Protein AF-F2T0M7-F1 (afdb_monomer_lite)

InterPro domains:
  IPR041640 Tyrosinase, C-terminal [PF18132] (1-89)

Secondary structure (DSSP, 8-state):
--PPPSSGGGGGG-TT----------SS--SSPPP-------HHHHHHHHHTTSSS-SSHHHHHHHHHHH----EE-TT-PEEPHHHHHHHHHHTS--B-EEE--EEPPPTT-TTSPPEE-PPEEEHHHHTTSTTB-

pLDDT: mean 90.26, std 7.41, range [58.97, 96.56]

Organism: Trichophyton rubrum (strain ATCC MYA-4607 / CBS 118892) (NCBI:txid559305)

Sequence (137 aa):
MGNPPKDSNTWRYAPNLIGSYGTFVHGMGMPNPSMVGGEVPLSPALAALLSTSTILGLDDTVVVPVLSKFLTWKIQDQDGKVIPTEDVAKSNGGKGLEIRIAKRDVQPLTKGDLDNFPQFGEWEMYDSITKGKVGGY

Radius of gyration: 17.48 Å; chains: 1; bounding box: 43×34×46 Å

Foldseek 3Di:
DADADPQLVCRVVTPPDQDDDDDDDDPPDDPDDDDDDDDRDNVVVVVVCCVVVVFVDPDCVTVLVCLLPHPDDWDDDPVSHTDPLQVQCPPPVRNRAEDWDKDWDWADDDPPRPVDDIDIGDIDTDLNSQPPPRRYD

Structure (mmCIF, N/CA/C/O backbone):
data_AF-F2T0M7-F1
#
_entry.id   AF-F2T0M7-F1
#
loop_
_atom_site.group_PDB
_atom_site.id
_atom_site.type_symbol
_atom_site.label_atom_id
_atom_site.label_alt_id
_atom_site.label_comp_id
_atom_site.label_asym_id
_atom_site.label_entity_id
_atom_site.label_seq_id
_atom_site.pdbx_PDB_ins_code
_atom_site.Cartn_x
_atom_site.Cartn_y
_atom_site.Cartn_z
_atom_site.occupancy
_atom_site.B_iso_or_equiv
_atom_site.auth_seq_id
_atom_site.auth_comp_id
_atom_site.auth_asym_id
_atom_site.auth_atom_id
_atom_site.pdbx_PDB_model_num
ATOM 1 N N . MET A 1 1 ? 1.678 -6.786 1.159 1.00 84.12 1 MET A N 1
ATOM 2 C CA . MET A 1 1 ? 2.767 -6.750 2.153 1.00 84.12 1 MET A CA 1
ATOM 3 C C . MET A 1 1 ? 3.719 -7.909 1.918 1.00 84.12 1 MET A C 1
ATOM 5 O O . MET A 1 1 ? 3.305 -9.061 1.918 1.00 84.12 1 MET A O 1
ATOM 9 N N . GLY A 1 2 ? 4.988 -7.610 1.672 1.00 87.44 2 GLY A N 1
ATOM 10 C CA . GLY A 1 2 ? 5.994 -8.581 1.250 1.00 87.44 2 GLY A CA 1
ATOM 11 C C . GLY A 1 2 ? 6.119 -8.672 -0.270 1.00 87.44 2 GLY A C 1
ATOM 12 O O . GLY A 1 2 ? 5.657 -7.796 -1.001 1.00 87.44 2 GLY A O 1
ATOM 13 N N . ASN A 1 3 ? 6.775 -9.727 -0.747 1.00 90.19 3 ASN A N 1
ATOM 14 C CA . ASN A 1 3 ? 6.989 -9.922 -2.178 1.00 90.19 3 ASN A CA 1
ATOM 15 C C . ASN A 1 3 ? 5.721 -10.477 -2.842 1.00 90.19 3 ASN A C 1
ATOM 17 O O . ASN A 1 3 ? 5.114 -11.402 -2.296 1.00 90.19 3 ASN A O 1
ATOM 21 N N . PRO A 1 4 ? 5.308 -9.944 -4.001 1.00 91.94 4 PRO A N 1
ATOM 22 C CA . PRO A 1 4 ? 4.221 -10.538 -4.764 1.00 91.94 4 PRO A CA 1
ATOM 23 C C . PRO A 1 4 ? 4.658 -11.890 -5.370 1.00 91.94 4 PRO A C 1
ATOM 25 O O . PRO A 1 4 ? 5.862 -12.166 -5.454 1.00 91.94 4 PRO A O 1
ATOM 28 N N . PRO A 1 5 ? 3.708 -12.740 -5.805 1.00 93.56 5 PRO A N 1
ATOM 29 C CA . PRO A 1 5 ? 4.003 -13.958 -6.562 1.00 93.56 5 PRO A CA 1
ATOM 30 C C . PRO A 1 5 ? 4.910 -13.696 -7.775 1.00 93.56 5 PRO A C 1
ATOM 32 O O . PRO A 1 5 ? 4.936 -12.593 -8.313 1.00 93.56 5 PRO A O 1
ATOM 35 N N . LYS A 1 6 ? 5.646 -14.712 -8.243 1.00 93.00 6 LYS A N 1
ATOM 36 C CA . LYS A 1 6 ? 6.534 -14.552 -9.413 1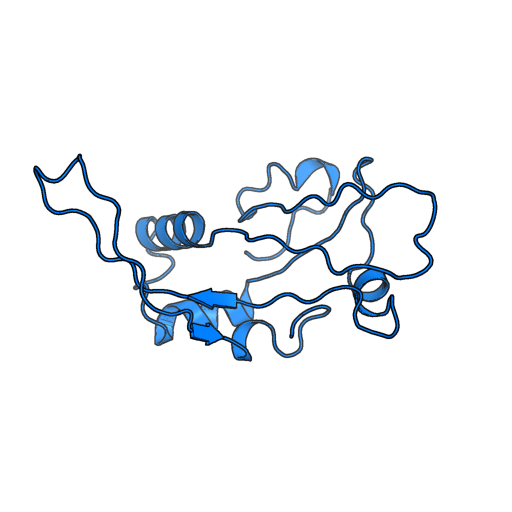.00 93.00 6 LYS A CA 1
ATOM 37 C C . LYS A 1 6 ? 5.767 -14.264 -10.706 1.00 93.00 6 LYS A C 1
ATOM 39 O O . LYS A 1 6 ? 6.252 -13.500 -11.530 1.00 93.00 6 LYS A O 1
ATOM 44 N N . ASP A 1 7 ? 4.603 -14.886 -10.873 1.00 93.75 7 ASP A N 1
ATOM 45 C CA . ASP A 1 7 ? 3.738 -14.682 -12.033 1.00 93.75 7 ASP A CA 1
ATOM 46 C C . ASP A 1 7 ? 2.851 -13.449 -11.822 1.00 93.75 7 ASP A C 1
ATOM 48 O O . ASP A 1 7 ? 1.982 -13.449 -10.942 1.00 93.75 7 ASP A O 1
ATOM 52 N N . SER A 1 8 ? 3.066 -12.407 -12.626 1.00 94.44 8 SER A N 1
ATOM 53 C CA . SER A 1 8 ? 2.335 -11.138 -12.538 1.00 94.44 8 SER A CA 1
ATOM 54 C C . SER A 1 8 ? 0.839 -11.278 -12.793 1.00 94.44 8 SER A C 1
ATOM 56 O O . SER A 1 8 ? 0.039 -10.609 -12.139 1.00 94.44 8 SER A O 1
ATOM 58 N N . ASN A 1 9 ? 0.424 -12.243 -13.614 1.00 92.62 9 ASN A N 1
ATOM 59 C CA . ASN A 1 9 ? -0.994 -12.487 -13.895 1.00 92.62 9 ASN A CA 1
ATOM 60 C C . ASN A 1 9 ? -1.785 -12.919 -12.650 1.00 92.62 9 ASN A C 1
ATOM 62 O O . ASN A 1 9 ? -3.007 -12.770 -12.586 1.00 92.62 9 ASN A O 1
ATOM 66 N N . THR A 1 10 ? -1.089 -13.427 -11.629 1.00 93.81 10 THR A N 1
ATOM 67 C CA . THR A 1 10 ? -1.691 -13.884 -10.369 1.00 93.81 10 THR A CA 1
ATOM 68 C C . THR A 1 10 ? -1.722 -12.812 -9.284 1.00 93.81 10 THR A C 1
ATOM 70 O O . THR A 1 10 ? -2.355 -13.020 -8.249 1.00 93.81 10 THR A O 1
ATOM 73 N N . TRP A 1 11 ? -1.098 -11.646 -9.495 1.00 94.00 11 TRP A N 1
ATOM 74 C CA . TRP A 1 11 ? -0.980 -10.610 -8.461 1.00 94.00 11 TRP A CA 1
ATOM 75 C C . TRP A 1 11 ? -2.329 -10.131 -7.934 1.00 94.00 11 TRP A C 1
ATOM 77 O O . TRP A 1 11 ? -2.457 -9.911 -6.732 1.00 94.00 11 TRP A O 1
ATOM 87 N N . ARG A 1 12 ? -3.353 -10.055 -8.795 1.00 90.50 12 ARG A N 1
ATOM 88 C CA . ARG A 1 12 ? -4.716 -9.651 -8.403 1.00 90.50 12 ARG A CA 1
ATOM 89 C C . ARG A 1 12 ? -5.377 -10.582 -7.379 1.00 90.50 12 ARG A C 1
ATOM 91 O O . ARG A 1 12 ? -6.357 -10.203 -6.752 1.00 90.50 12 ARG A O 1
ATOM 98 N N . TYR A 1 13 ? -4.851 -11.795 -7.240 1.00 92.44 13 TYR A N 1
ATOM 99 C CA . TYR A 1 13 ? -5.325 -12.824 -6.318 1.00 92.44 13 TYR A CA 1
ATOM 100 C C . TYR A 1 13 ? -4.330 -13.113 -5.198 1.00 92.44 13 TYR A C 1
ATOM 102 O O . TYR A 1 13 ? -4.543 -14.032 -4.407 1.00 92.44 13 TYR A O 1
ATOM 110 N N . ALA A 1 14 ? -3.218 -12.379 -5.144 1.00 93.75 14 ALA A N 1
ATOM 111 C CA . ALA A 1 14 ? -2.192 -12.642 -4.161 1.00 93.75 14 ALA A CA 1
ATOM 112 C C . ALA A 1 14 ? -2.756 -12.396 -2.750 1.00 93.75 14 ALA A C 1
ATOM 114 O O . ALA A 1 14 ? -3.310 -11.326 -2.495 1.00 93.75 14 ALA A O 1
ATOM 115 N N . PRO A 1 15 ? -2.582 -13.333 -1.801 1.00 90.81 15 PRO A N 1
ATOM 116 C CA . PRO A 1 15 ? -3.128 -13.196 -0.447 1.00 90.81 15 PRO A CA 1
ATOM 117 C C . PRO A 1 15 ? -2.500 -12.031 0.326 1.00 90.81 15 PRO A C 1
ATOM 119 O O . PRO A 1 15 ? -3.025 -11.586 1.338 1.00 90.81 15 PRO A O 1
ATOM 122 N N . ASN A 1 16 ? -1.357 -11.536 -0.148 1.00 91.38 16 ASN A N 1
ATOM 123 C CA . ASN A 1 16 ? -0.671 -10.386 0.404 1.00 91.38 16 ASN A CA 1
ATOM 124 C C . ASN A 1 16 ? -0.907 -9.090 -0.390 1.00 91.38 16 ASN A C 1
ATOM 126 O O . ASN A 1 16 ? -0.227 -8.095 -0.116 1.00 91.38 16 ASN A O 1
ATOM 130 N N . LEU A 1 17 ? -1.833 -9.071 -1.352 1.00 94.81 17 LEU A N 1
ATOM 131 C CA . LEU A 1 17 ? -2.287 -7.845 -2.002 1.00 94.81 17 LEU A CA 1
ATOM 132 C C . LEU A 1 17 ? -3.126 -7.027 -1.013 1.00 94.81 17 LEU A C 1
ATOM 134 O O . LEU A 1 17 ? -4.082 -7.533 -0.439 1.00 94.81 17 LEU A O 1
ATOM 138 N N . ILE A 1 18 ? -2.765 -5.756 -0.822 1.00 95.62 18 ILE A N 1
ATOM 139 C CA . ILE A 1 18 ? -3.557 -4.834 0.010 1.00 95.62 18 ILE A CA 1
ATOM 140 C C . ILE A 1 18 ? -4.695 -4.222 -0.810 1.00 95.62 18 ILE A C 1
ATOM 142 O O . ILE A 1 18 ? -5.825 -4.125 -0.348 1.00 95.62 18 ILE A O 1
ATOM 146 N N . GLY A 1 19 ? -4.390 -3.826 -2.043 1.00 94.44 19 GLY A N 1
ATOM 147 C CA . GLY A 1 19 ? -5.341 -3.279 -2.994 1.00 94.44 19 GLY A CA 1
ATOM 148 C C . GLY A 1 19 ? -4.634 -2.857 -4.273 1.00 94.44 19 GLY A C 1
ATOM 149 O O . GLY A 1 19 ? -3.414 -2.988 -4.398 1.00 94.44 19 GLY A O 1
ATOM 150 N N . SER A 1 20 ? -5.411 -2.361 -5.225 1.00 94.00 20 SER A N 1
ATOM 151 C CA . SER A 1 20 ? -4.927 -1.937 -6.535 1.00 94.00 20 SER A CA 1
ATOM 152 C C . SER A 1 20 ? -5.532 -0.597 -6.914 1.00 94.00 20 SER A C 1
ATOM 154 O O . SER A 1 20 ? -6.713 -0.363 -6.670 1.00 94.00 20 SER A O 1
ATOM 156 N N . TYR A 1 21 ? -4.737 0.232 -7.579 1.00 93.69 21 TYR A N 1
ATOM 157 C CA . TYR A 1 21 ? -5.190 1.467 -8.197 1.00 93.69 21 TYR A CA 1
ATOM 158 C C . TYR A 1 21 ? -4.938 1.382 -9.701 1.00 93.69 21 TYR A C 1
ATOM 160 O O . TYR A 1 21 ? -3.824 1.080 -10.127 1.00 93.69 21 TYR A O 1
ATOM 168 N N . GLY A 1 22 ? -5.989 1.590 -10.492 1.00 90.88 22 GLY A N 1
ATOM 169 C CA . GLY A 1 22 ? -5.929 1.558 -11.948 1.00 90.88 22 GLY A CA 1
ATOM 170 C C . GLY A 1 22 ? -6.077 2.959 -12.520 1.00 90.88 22 GLY A C 1
ATOM 171 O O . GLY A 1 22 ? -6.998 3.683 -12.147 1.00 90.88 22 GLY A O 1
ATOM 172 N N . THR A 1 23 ? -5.197 3.329 -13.444 1.00 86.12 23 THR A N 1
ATOM 173 C CA . THR A 1 23 ? -5.306 4.570 -14.209 1.00 86.12 23 THR A CA 1
ATOM 174 C C . THR A 1 23 ? -5.722 4.252 -15.639 1.00 86.12 23 THR A C 1
ATOM 176 O O . THR A 1 23 ? -5.078 3.474 -16.337 1.00 86.12 23 THR A O 1
ATOM 179 N N . PHE A 1 24 ? -6.810 4.871 -16.090 1.00 81.94 24 PHE A N 1
ATOM 180 C CA . PHE A 1 24 ? -7.227 4.816 -17.486 1.00 81.94 24 PHE A CA 1
ATOM 181 C C . PHE A 1 24 ? -6.733 6.082 -18.171 1.00 81.94 24 PHE A C 1
ATOM 183 O O . PHE A 1 24 ? -7.247 7.173 -17.927 1.00 81.94 24 PHE A O 1
ATOM 190 N N . VAL A 1 25 ? -5.698 5.939 -18.994 1.00 73.75 25 VAL A N 1
ATOM 191 C CA . VAL A 1 25 ? -5.096 7.050 -19.733 1.00 73.75 25 VAL A CA 1
ATOM 192 C C . VAL A 1 25 ? -5.313 6.849 -21.226 1.00 73.75 25 VAL A C 1
ATOM 194 O O . VAL A 1 25 ? -5.156 5.749 -21.752 1.00 73.75 25 VAL A O 1
ATOM 197 N N . HIS A 1 26 ? -5.703 7.914 -21.921 1.00 66.38 26 HIS A N 1
ATOM 198 C CA . HIS A 1 26 ? -5.856 7.884 -23.371 1.00 66.38 26 HIS A CA 1
ATOM 199 C C . HIS A 1 26 ? -4.469 7.984 -24.029 1.00 66.38 26 HIS A C 1
ATOM 201 O O . HIS A 1 26 ? -3.659 8.818 -23.631 1.00 66.38 26 HIS A O 1
ATOM 207 N N . GLY A 1 27 ? -4.189 7.159 -25.045 1.00 59.19 27 GLY A N 1
ATOM 208 C CA . GLY A 1 27 ? -2.864 7.069 -25.689 1.00 59.19 27 GLY A CA 1
ATOM 209 C C . GLY A 1 27 ? -2.430 8.303 -26.495 1.00 59.19 27 GLY A C 1
ATOM 210 O O . GLY A 1 27 ? -1.301 8.366 -26.975 1.00 59.19 27 GLY A O 1
ATOM 211 N N . MET A 1 28 ? -3.310 9.296 -26.638 1.00 61.91 28 MET A N 1
ATOM 212 C CA . MET A 1 28 ? -2.967 10.598 -27.204 1.00 61.91 28 MET A CA 1
ATOM 213 C C . MET A 1 28 ? -2.328 11.420 -26.085 1.00 61.91 28 MET A C 1
ATOM 215 O O . MET A 1 28 ? -3.038 11.967 -25.243 1.00 61.91 28 MET A O 1
ATOM 219 N N . GLY A 1 29 ? -0.994 11.439 -26.039 1.00 58.97 29 GLY A N 1
ATOM 220 C CA . GLY A 1 29 ? -0.233 12.170 -25.026 1.00 58.97 29 GLY A CA 1
ATOM 221 C C . GLY A 1 29 ? -0.778 13.586 -24.825 1.00 58.97 29 GLY A C 1
ATOM 222 O O . GLY A 1 29 ? -0.940 14.346 -25.779 1.00 58.97 29 GLY A O 1
ATOM 223 N N . MET A 1 30 ? -1.095 13.927 -23.578 1.00 64.81 30 MET A N 1
ATOM 224 C CA . MET A 1 30 ? -1.543 15.270 -23.224 1.00 64.81 30 MET A CA 1
ATOM 225 C C . MET A 1 30 ? -0.340 16.227 -23.275 1.00 64.81 30 MET A C 1
ATOM 227 O O . MET A 1 30 ? 0.701 15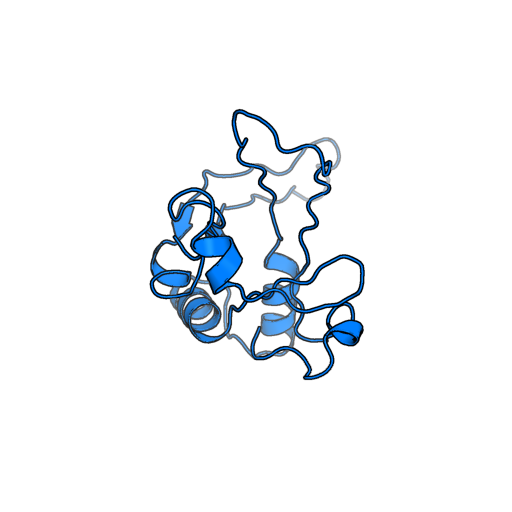.889 -22.709 1.00 64.81 30 MET A O 1
ATOM 231 N N . PRO A 1 31 ? -0.463 17.430 -23.874 1.00 67.06 31 PRO A N 1
ATOM 232 C CA . PRO A 1 31 ? 0.615 18.425 -23.887 1.00 67.06 31 PRO A CA 1
ATOM 233 C C . PRO A 1 31 ? 1.067 18.821 -22.476 1.00 67.06 31 PRO A C 1
ATOM 235 O O . PRO A 1 31 ? 2.233 19.133 -22.262 1.00 67.06 31 PRO A O 1
ATOM 238 N N . ASN A 1 32 ? 0.133 18.772 -21.520 1.00 72.31 32 ASN A N 1
ATOM 239 C CA . ASN A 1 32 ? 0.355 19.046 -20.108 1.00 72.31 32 ASN A CA 1
ATOM 240 C C . ASN A 1 32 ? -0.074 17.817 -19.289 1.00 72.31 32 ASN A C 1
ATOM 242 O O . ASN A 1 32 ? -1.280 17.575 -19.155 1.00 72.31 32 ASN A O 1
ATOM 246 N N . PRO A 1 33 ? 0.866 17.019 -18.757 1.00 70.62 33 PRO A N 1
ATOM 247 C CA . PRO A 1 33 ? 0.520 15.872 -17.931 1.00 70.62 33 PRO A CA 1
ATOM 248 C C . PRO A 1 33 ? -0.180 16.347 -16.654 1.00 70.62 33 PRO A C 1
ATOM 250 O O . PRO A 1 33 ? 0.339 17.182 -15.916 1.00 70.62 33 PRO A O 1
ATOM 253 N N . SER A 1 34 ? -1.376 15.817 -16.400 1.00 76.12 34 SER A N 1
ATOM 254 C CA . SER A 1 34 ? -2.087 16.023 -15.137 1.00 76.12 34 SER A CA 1
ATOM 255 C C . SER A 1 34 ? -1.717 14.922 -14.152 1.00 76.12 34 SER A C 1
ATOM 257 O O . SER A 1 34 ? -1.586 13.760 -14.536 1.00 76.12 34 SER A O 1
ATOM 259 N N . MET A 1 35 ? -1.570 15.279 -12.877 1.00 79.62 35 MET A N 1
ATOM 260 C CA . MET A 1 35 ? -1.465 14.285 -11.816 1.00 79.62 35 MET A CA 1
ATOM 261 C C . MET A 1 35 ? -2.825 13.624 -11.615 1.00 79.62 35 MET A C 1
ATOM 263 O O . MET A 1 35 ? -3.837 14.305 -11.461 1.00 79.62 35 MET A O 1
ATOM 267 N N . VAL A 1 36 ? -2.835 12.296 -11.612 1.00 87.19 36 VAL A N 1
ATOM 268 C CA . VAL A 1 36 ? -4.028 11.492 -11.351 1.00 87.19 36 VAL A CA 1
ATOM 269 C C . VAL A 1 36 ? -3.730 10.655 -10.117 1.00 87.19 36 VAL A C 1
ATOM 271 O O . VAL A 1 36 ? -2.734 9.935 -10.086 1.00 87.19 36 VAL A O 1
ATOM 274 N N . GLY A 1 37 ? -4.560 10.787 -9.088 1.00 88.94 37 GLY A N 1
ATOM 275 C CA . GLY A 1 37 ? -4.337 10.172 -7.784 1.00 88.94 37 GLY A CA 1
ATOM 276 C C . GLY A 1 37 ? -5.547 9.380 -7.313 1.00 88.94 37 GLY A C 1
ATOM 277 O O . GLY A 1 37 ? -6.672 9.618 -7.749 1.00 88.94 37 GLY A O 1
ATOM 278 N N . GLY A 1 38 ? -5.295 8.447 -6.406 1.00 91.56 38 GLY A N 1
ATOM 279 C CA . GLY A 1 38 ? -6.320 7.671 -5.731 1.00 91.56 38 GLY A CA 1
ATOM 280 C C . GLY A 1 38 ? -5.788 7.094 -4.431 1.00 91.56 38 GLY A C 1
ATOM 281 O O . GLY A 1 38 ? -4.598 7.190 -4.129 1.00 91.56 38 GLY A O 1
ATOM 282 N N . GLU A 1 39 ? -6.687 6.491 -3.666 1.00 93.81 39 GLU A N 1
ATOM 283 C CA . GLU A 1 39 ? -6.401 5.981 -2.331 1.00 93.81 39 GLU A CA 1
ATOM 284 C C . GLU A 1 39 ? -6.594 4.465 -2.291 1.00 93.81 39 GLU A C 1
ATOM 286 O O . GLU A 1 39 ? -7.539 3.923 -2.868 1.00 93.81 39 GLU A O 1
ATOM 291 N N . VAL A 1 40 ? -5.703 3.775 -1.579 1.00 96.00 40 VAL A N 1
ATOM 292 C CA . VAL A 1 40 ? -5.844 2.349 -1.273 1.00 96.00 40 VAL A CA 1
ATOM 293 C C . VAL A 1 40 ? -5.967 2.209 0.245 1.00 96.00 40 VAL A C 1
ATOM 295 O O . VAL A 1 40 ? -4.992 2.473 0.952 1.00 96.00 40 VAL A O 1
ATOM 298 N N . PRO A 1 41 ? -7.136 1.806 0.777 1.00 94.88 41 PRO A N 1
ATOM 299 C CA . PRO A 1 41 ? -7.331 1.716 2.217 1.00 94.88 41 PRO A CA 1
ATOM 300 C C . PRO A 1 41 ? -6.491 0.580 2.811 1.00 94.88 41 PRO A C 1
ATOM 302 O O . PRO A 1 41 ? -6.644 -0.585 2.446 1.00 94.88 41 PRO A O 1
ATOM 305 N N . LEU A 1 42 ? -5.629 0.909 3.776 1.00 95.50 42 LEU A N 1
ATOM 306 C CA . LEU A 1 42 ? -4.815 -0.081 4.494 1.00 95.50 42 LEU A CA 1
ATOM 307 C C . LEU A 1 42 ? -5.589 -0.784 5.622 1.00 95.50 42 LEU A C 1
ATOM 309 O O . LEU A 1 42 ? -5.176 -1.855 6.068 1.00 95.50 42 LEU A O 1
ATOM 313 N N . SER A 1 43 ? -6.709 -0.209 6.077 1.00 93.25 43 SER A N 1
ATOM 314 C CA . SER A 1 43 ? -7.446 -0.664 7.263 1.00 93.25 43 SER A CA 1
ATOM 315 C C . SER A 1 43 ? -7.847 -2.144 7.222 1.00 93.25 43 SER A C 1
ATOM 317 O O . SER A 1 43 ? -7.602 -2.826 8.216 1.00 93.25 43 SER A O 1
ATOM 319 N N . PRO A 1 44 ? -8.386 -2.698 6.113 1.00 92.81 44 PRO A N 1
ATOM 320 C CA . PRO A 1 44 ? -8.723 -4.123 6.057 1.00 92.81 44 PRO A CA 1
ATOM 321 C C . PRO A 1 44 ? -7.496 -5.030 6.212 1.00 92.81 44 PRO A C 1
ATOM 323 O O . PRO A 1 44 ? -7.554 -6.041 6.909 1.00 92.81 44 PRO A O 1
ATOM 326 N N . ALA A 1 45 ? -6.365 -4.652 5.608 1.00 93.75 45 ALA A N 1
ATOM 327 C CA . ALA A 1 45 ? -5.134 -5.429 5.694 1.00 93.75 45 ALA A CA 1
ATOM 328 C C . ALA A 1 45 ? -4.515 -5.367 7.098 1.00 93.75 45 ALA A C 1
ATOM 330 O O . ALA A 1 45 ? -4.071 -6.389 7.615 1.00 93.75 45 ALA A O 1
ATOM 331 N N . LEU A 1 46 ? -4.524 -4.196 7.743 1.00 94.75 46 LEU A N 1
ATOM 332 C CA . LEU A 1 46 ? -4.066 -4.049 9.129 1.00 94.75 46 LEU A CA 1
ATOM 333 C C . LEU A 1 46 ? -4.976 -4.801 10.111 1.00 94.75 46 LEU A C 1
ATOM 335 O O . LEU A 1 46 ? -4.474 -5.472 11.010 1.00 94.75 46 LEU A O 1
ATOM 339 N N . ALA A 1 47 ? -6.296 -4.765 9.907 1.00 93.56 47 ALA A N 1
ATOM 340 C CA . ALA A 1 47 ? -7.248 -5.535 10.706 1.00 93.56 47 ALA A CA 1
ATOM 341 C C . ALA A 1 47 ? -7.020 -7.049 10.574 1.00 93.56 47 ALA A C 1
ATOM 343 O O . ALA A 1 47 ? -7.082 -7.764 11.572 1.00 93.56 47 ALA A O 1
ATOM 344 N N . ALA A 1 48 ? -6.703 -7.534 9.369 1.00 92.19 48 ALA A N 1
ATOM 345 C CA . ALA A 1 48 ? -6.345 -8.933 9.150 1.00 92.19 48 ALA A CA 1
ATOM 346 C C . ALA A 1 48 ? -5.041 -9.320 9.869 1.00 92.19 48 ALA A C 1
ATOM 348 O O . ALA A 1 48 ? -4.988 -10.365 10.505 1.00 92.19 48 ALA A O 1
ATOM 349 N N . LEU A 1 49 ? -4.006 -8.471 9.832 1.00 92.25 49 LEU A N 1
ATOM 350 C CA . LEU A 1 49 ? -2.766 -8.731 10.576 1.00 92.25 49 LEU A CA 1
ATOM 351 C C . LEU A 1 49 ? -2.979 -8.741 12.094 1.00 92.25 49 LEU A C 1
ATOM 353 O O . LEU A 1 49 ? -2.313 -9.497 12.804 1.00 92.25 49 LEU A O 1
ATOM 357 N N . LEU A 1 50 ? -3.872 -7.887 12.594 1.00 95.00 50 LEU A N 1
ATOM 358 C CA . LEU A 1 50 ? -4.221 -7.841 14.009 1.00 95.00 50 LEU A CA 1
ATOM 359 C C . LEU A 1 50 ? -5.004 -9.095 14.420 1.00 95.00 50 LEU A C 1
ATOM 361 O O . LEU A 1 50 ? -4.696 -9.700 15.446 1.00 95.00 50 LEU A O 1
ATOM 365 N N . SER A 1 51 ? -5.975 -9.528 13.609 1.00 94.56 51 SER A N 1
ATOM 366 C CA . SER A 1 51 ? -6.796 -10.709 13.909 1.00 94.56 51 SER A CA 1
ATOM 367 C C . SER A 1 51 ? -5.994 -12.012 13.902 1.00 94.56 51 SER A C 1
ATOM 369 O O . SER A 1 51 ? -6.326 -12.935 14.642 1.00 94.56 51 SER A O 1
ATOM 371 N N . THR A 1 52 ? -4.900 -12.073 13.137 1.00 92.00 52 THR A N 1
ATOM 372 C CA . THR A 1 52 ? -3.942 -13.190 13.142 1.00 92.00 52 THR A CA 1
ATOM 373 C C . THR A 1 52 ? -2.799 -13.014 14.146 1.00 92.00 52 THR A C 1
ATOM 375 O O . THR A 1 52 ? -1.845 -13.792 14.117 1.00 92.00 52 THR A O 1
ATOM 378 N N . SER A 1 53 ? -2.846 -11.987 15.005 1.00 92.75 53 SER A N 1
ATOM 379 C CA . SER A 1 53 ? -1.787 -11.644 15.974 1.00 92.75 53 SER A CA 1
ATOM 380 C C . SER A 1 53 ? -0.392 -11.476 15.349 1.00 92.75 53 SER A C 1
ATOM 382 O O . SER A 1 53 ? 0.629 -11.676 16.003 1.00 92.75 53 SER A O 1
ATOM 384 N N . THR A 1 54 ? -0.331 -11.116 14.064 1.00 90.12 54 THR A N 1
ATOM 385 C CA . THR A 1 54 ? 0.926 -10.810 13.359 1.00 90.12 54 THR A CA 1
ATOM 386 C C . THR A 1 54 ? 1.457 -9.433 13.750 1.00 90.12 54 THR A C 1
ATOM 388 O O . THR A 1 54 ? 2.668 -9.221 13.787 1.00 90.12 54 THR A O 1
ATOM 391 N N . ILE A 1 55 ? 0.551 -8.511 14.076 1.00 94.12 55 ILE A N 1
ATOM 392 C CA . ILE A 1 55 ? 0.846 -7.263 14.782 1.00 94.12 55 ILE A CA 1
ATOM 393 C C . ILE A 1 55 ? 0.098 -7.263 16.116 1.00 94.12 55 ILE A C 1
ATOM 395 O O . ILE A 1 55 ? -0.957 -7.884 16.237 1.00 94.12 55 ILE A O 1
ATOM 399 N N . LEU A 1 56 ? 0.651 -6.580 17.116 1.00 93.81 56 LEU A N 1
ATOM 400 C CA . LEU A 1 56 ? 0.106 -6.564 18.480 1.00 93.81 56 LEU A CA 1
ATOM 401 C C . LEU A 1 56 ? -0.804 -5.360 18.759 1.00 93.81 56 LEU A C 1
ATOM 403 O O . LEU A 1 56 ? -1.417 -5.285 19.819 1.00 93.81 56 LEU A O 1
ATOM 407 N N . GLY A 1 57 ? -0.889 -4.423 17.816 1.00 93.81 57 GLY A N 1
ATOM 408 C CA . GLY A 1 57 ? -1.616 -3.172 17.964 1.00 93.81 57 GLY A CA 1
ATOM 409 C C . GLY A 1 57 ? -1.698 -2.407 16.647 1.00 93.81 57 GLY A C 1
ATOM 410 O O . GLY A 1 57 ? -1.081 -2.791 15.651 1.00 93.81 57 GLY A O 1
ATOM 411 N N . LEU A 1 58 ? -2.492 -1.337 16.658 1.00 92.69 58 LEU A N 1
ATOM 412 C CA . LEU A 1 58 ? -2.653 -0.397 15.540 1.00 92.69 58 LEU A CA 1
ATOM 413 C C . LEU A 1 58 ? -1.979 0.952 15.811 1.00 92.69 58 LEU A C 1
ATOM 415 O O . LEU A 1 58 ? -2.141 1.886 15.030 1.00 92.69 58 LEU A O 1
ATOM 419 N N . ASP A 1 59 ? -1.254 1.065 16.920 1.00 92.69 59 ASP A N 1
ATOM 420 C CA . ASP A 1 59 ? -0.474 2.249 17.227 1.00 92.69 59 ASP A CA 1
ATOM 421 C C . ASP A 1 59 ? 0.734 2.374 16.289 1.00 92.69 59 ASP A C 1
ATOM 423 O O . ASP A 1 59 ? 1.246 1.401 15.720 1.00 92.69 59 ASP A O 1
ATOM 427 N N . ASP A 1 60 ? 1.210 3.603 16.154 1.00 93.56 60 ASP A N 1
ATOM 428 C CA . ASP A 1 60 ? 2.271 3.957 15.224 1.00 93.56 60 ASP A CA 1
ATOM 429 C C . ASP A 1 60 ? 3.583 3.209 15.518 1.00 93.56 60 ASP A C 1
ATOM 431 O O . ASP A 1 60 ? 4.316 2.877 14.585 1.00 93.56 60 ASP A O 1
ATOM 435 N N . THR A 1 61 ? 3.865 2.868 16.785 1.00 94.38 61 THR A N 1
ATOM 436 C CA . THR A 1 61 ? 5.096 2.147 17.161 1.00 94.38 61 THR A CA 1
ATOM 437 C C . THR A 1 61 ? 5.124 0.718 16.623 1.00 94.38 61 THR A C 1
ATOM 439 O O . THR A 1 61 ? 6.202 0.158 16.410 1.00 94.38 61 THR A O 1
ATOM 442 N N . VAL A 1 62 ? 3.951 0.153 16.331 1.00 94.81 62 VAL A N 1
ATOM 443 C CA . VAL A 1 62 ? 3.786 -1.168 15.722 1.00 94.81 62 VAL A CA 1
ATOM 444 C C . VAL A 1 62 ? 3.607 -1.060 14.208 1.00 94.81 62 VAL A C 1
ATOM 446 O O . VAL A 1 62 ? 4.287 -1.759 13.449 1.00 94.81 62 VAL A O 1
ATOM 449 N N . VAL A 1 63 ? 2.710 -0.189 13.742 1.00 94.25 63 VAL A N 1
ATOM 450 C CA . VAL A 1 63 ? 2.299 -0.138 12.329 1.00 94.25 63 VAL A CA 1
ATOM 451 C C . VAL A 1 63 ? 3.381 0.464 11.437 1.00 94.25 63 VAL A C 1
ATOM 453 O O . VAL A 1 63 ? 3.664 -0.091 10.370 1.00 94.25 63 VAL A O 1
ATOM 456 N N . VAL A 1 64 ? 4.018 1.562 11.860 1.00 95.00 64 VAL A N 1
ATOM 457 C CA . VAL A 1 64 ? 5.007 2.271 11.032 1.00 95.00 64 VAL A CA 1
ATOM 458 C C . VAL A 1 64 ? 6.175 1.345 10.666 1.00 95.00 64 VAL A C 1
ATOM 460 O O . VAL A 1 64 ? 6.430 1.192 9.471 1.00 95.00 64 VAL A O 1
ATOM 463 N N . PRO A 1 65 ? 6.834 0.625 11.601 1.00 94.44 65 PRO A N 1
ATOM 464 C CA . PRO A 1 65 ? 7.914 -0.299 11.239 1.00 94.44 65 PRO A CA 1
ATOM 465 C C . PRO A 1 65 ? 7.483 -1.422 10.286 1.00 94.44 65 PRO A C 1
ATOM 467 O O . PRO A 1 65 ? 8.239 -1.797 9.383 1.00 94.44 65 PRO A O 1
ATOM 470 N N . VAL A 1 66 ? 6.270 -1.958 10.462 1.00 94.00 66 VAL A N 1
ATOM 471 C CA . VAL A 1 66 ? 5.727 -3.027 9.611 1.00 94.00 66 VAL A CA 1
ATOM 472 C C . VAL A 1 66 ? 5.527 -2.523 8.186 1.00 94.00 66 VAL A C 1
ATOM 474 O O . VAL A 1 66 ? 5.994 -3.166 7.240 1.00 94.00 66 VAL A O 1
ATOM 477 N N . LEU A 1 67 ? 4.897 -1.360 8.012 1.00 95.50 67 LEU A N 1
ATOM 478 C CA . LEU A 1 67 ? 4.695 -0.769 6.692 1.00 95.50 67 LEU A CA 1
ATOM 479 C C . LEU A 1 67 ? 6.031 -0.360 6.058 1.00 95.50 67 LEU A C 1
ATOM 481 O O . LEU A 1 67 ? 6.289 -0.726 4.910 1.00 95.50 67 LEU A O 1
ATOM 485 N N . SER A 1 68 ? 6.935 0.278 6.804 1.00 95.00 68 SER A N 1
ATOM 486 C CA . SER A 1 68 ? 8.265 0.648 6.297 1.00 95.00 68 SER A CA 1
ATOM 487 C C . SER A 1 68 ? 9.032 -0.565 5.775 1.00 95.00 68 SER A C 1
ATOM 489 O O . SER A 1 68 ? 9.701 -0.487 4.743 1.00 95.00 68 SER A O 1
ATOM 491 N N . LYS A 1 69 ? 8.901 -1.726 6.423 1.00 93.19 69 LYS A N 1
ATOM 492 C CA . LYS A 1 69 ? 9.604 -2.945 6.011 1.00 93.19 69 LYS A CA 1
ATOM 493 C C . LYS A 1 69 ? 8.903 -3.704 4.886 1.00 93.19 69 LYS A C 1
ATOM 495 O O . LYS A 1 69 ? 9.562 -4.135 3.943 1.00 93.19 69 LYS A O 1
ATOM 500 N N . PHE A 1 70 ? 7.588 -3.882 4.971 1.00 94.12 70 PHE A N 1
ATOM 501 C CA . PHE A 1 70 ? 6.863 -4.845 4.137 1.00 94.12 70 PHE A CA 1
ATOM 502 C C . PHE A 1 70 ? 5.925 -4.216 3.109 1.00 94.12 70 PHE A C 1
ATOM 504 O O . PHE A 1 70 ? 5.441 -4.934 2.229 1.00 94.12 70 PHE A O 1
ATOM 511 N N . LEU A 1 71 ? 5.646 -2.914 3.174 1.00 95.44 71 LEU A N 1
ATOM 512 C CA . LEU A 1 71 ? 4.867 -2.257 2.132 1.00 95.44 71 LEU A CA 1
ATOM 513 C C . LEU A 1 71 ? 5.699 -2.165 0.853 1.00 95.44 71 LEU A C 1
ATOM 515 O O . LEU A 1 71 ? 6.804 -1.619 0.842 1.00 95.44 71 LEU A O 1
ATOM 519 N N . THR A 1 72 ? 5.161 -2.723 -0.219 1.00 94.81 72 THR A N 1
ATOM 520 C CA . THR A 1 72 ? 5.750 -2.734 -1.555 1.00 94.81 72 THR A CA 1
ATOM 521 C C . THR A 1 72 ? 4.636 -2.471 -2.557 1.00 94.81 72 THR A C 1
ATOM 523 O O . THR A 1 72 ? 3.465 -2.743 -2.286 1.00 94.81 72 THR A O 1
ATOM 526 N N . TRP A 1 73 ? 5.004 -1.952 -3.721 1.00 95.44 73 TRP A N 1
ATOM 527 C CA . TRP A 1 73 ? 4.095 -1.746 -4.839 1.00 95.44 73 TRP A CA 1
ATOM 528 C C . TRP A 1 73 ? 4.774 -2.182 -6.130 1.00 95.44 73 TRP A C 1
ATOM 530 O O . TRP A 1 73 ? 6.001 -2.129 -6.272 1.00 95.44 73 TRP A O 1
ATOM 540 N N . LYS A 1 74 ? 3.953 -2.646 -7.065 1.00 95.38 74 LYS A N 1
ATOM 541 C CA . LYS A 1 74 ? 4.356 -3.039 -8.409 1.00 95.38 74 LYS A CA 1
ATOM 542 C C . LYS A 1 74 ? 3.342 -2.513 -9.404 1.00 95.38 74 LYS A C 1
ATOM 544 O O . LYS A 1 74 ? 2.189 -2.281 -9.052 1.00 95.38 74 LYS A O 1
ATOM 549 N N . ILE A 1 75 ? 3.807 -2.334 -10.630 1.00 94.56 75 ILE A N 1
ATOM 550 C CA . ILE A 1 75 ? 3.022 -1.789 -11.724 1.00 94.56 75 ILE A CA 1
ATOM 551 C C . ILE A 1 75 ? 2.976 -2.848 -12.814 1.00 94.56 75 ILE A C 1
ATOM 553 O O . ILE A 1 75 ? 3.979 -3.500 -13.111 1.00 94.56 75 ILE A O 1
ATOM 557 N N . GLN A 1 76 ? 1.799 -3.023 -13.392 1.00 94.00 76 GLN A N 1
ATOM 558 C CA . GLN A 1 76 ? 1.605 -3.823 -14.586 1.00 94.00 76 GLN A CA 1
ATOM 559 C C . GLN A 1 76 ? 0.632 -3.102 -15.509 1.00 94.00 76 GLN A C 1
ATOM 561 O O . GLN A 1 76 ? -0.189 -2.311 -15.038 1.00 94.00 76 GLN A O 1
ATOM 566 N N . ASP A 1 77 ? 0.735 -3.364 -16.805 1.00 90.62 77 ASP A N 1
ATOM 567 C CA . ASP A 1 77 ? -0.289 -2.940 -17.752 1.00 90.62 77 ASP A CA 1
ATOM 568 C C . ASP A 1 77 ? -1.517 -3.868 -17.714 1.00 90.62 77 ASP A C 1
ATOM 570 O O . ASP A 1 77 ? -1.607 -4.823 -16.936 1.00 90.62 77 ASP A O 1
ATOM 574 N N . GLN A 1 78 ? -2.494 -3.550 -18.560 1.00 87.38 78 GLN A N 1
ATOM 575 C CA . GLN A 1 78 ? -3.734 -4.311 -18.711 1.00 87.38 78 GLN A CA 1
ATOM 576 C C . GLN A 1 78 ? -3.520 -5.754 -19.195 1.00 87.38 78 GLN A C 1
ATOM 578 O O . GLN A 1 78 ? -4.371 -6.603 -18.935 1.00 87.38 78 GLN A O 1
ATOM 583 N N . ASP A 1 79 ? -2.388 -6.037 -19.844 1.00 89.69 79 ASP A N 1
ATOM 584 C CA . ASP A 1 79 ? -2.024 -7.360 -20.352 1.00 89.69 79 ASP A CA 1
ATOM 585 C C . ASP A 1 79 ? -1.238 -8.176 -19.306 1.00 89.69 79 ASP A C 1
ATOM 587 O O . ASP A 1 79 ? -0.765 -9.277 -19.586 1.00 89.69 79 ASP A O 1
ATOM 591 N N . GLY A 1 80 ? -1.085 -7.644 -18.085 1.00 90.12 80 GLY A N 1
ATOM 592 C CA . GLY A 1 80 ? -0.355 -8.288 -16.993 1.00 90.12 80 GLY A CA 1
ATOM 593 C C . GLY A 1 80 ? 1.164 -8.194 -17.135 1.00 90.12 80 GLY A C 1
ATOM 594 O O . GLY A 1 80 ? 1.898 -8.826 -16.367 1.00 90.12 80 GLY A O 1
ATOM 595 N N . LYS A 1 81 ? 1.673 -7.404 -18.086 1.00 93.56 81 LYS A N 1
ATOM 596 C CA . LYS A 1 81 ? 3.110 -7.197 -18.253 1.00 93.56 81 LYS A CA 1
ATOM 597 C C . LYS A 1 81 ? 3.609 -6.244 -17.179 1.00 93.56 81 LYS A C 1
ATOM 599 O O . LYS A 1 81 ? 3.112 -5.132 -17.018 1.00 93.56 81 LYS A O 1
ATOM 604 N N . VAL A 1 82 ? 4.646 -6.674 -16.4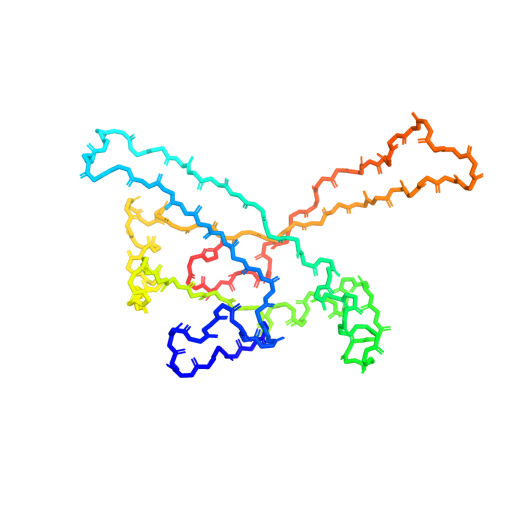67 1.00 96.06 82 VAL A N 1
ATOM 605 C CA . VAL A 1 82 ? 5.286 -5.864 -15.429 1.00 96.06 82 VAL A CA 1
ATOM 606 C C . VAL A 1 82 ? 5.956 -4.645 -16.051 1.00 96.06 82 VAL A C 1
ATOM 608 O O . VAL A 1 82 ? 6.784 -4.769 -16.955 1.00 96.06 82 VAL A O 1
ATOM 611 N N . ILE A 1 83 ? 5.634 -3.476 -15.508 1.00 94.62 83 ILE A N 1
ATOM 612 C CA . ILE A 1 83 ? 6.325 -2.223 -15.790 1.00 94.62 83 ILE A CA 1
ATOM 613 C C . ILE A 1 83 ? 7.276 -1.964 -14.614 1.00 94.62 83 ILE A C 1
ATOM 615 O O . ILE A 1 83 ? 6.819 -1.951 -13.465 1.00 94.62 83 ILE A O 1
ATOM 619 N N . PRO A 1 84 ? 8.586 -1.772 -14.851 1.00 95.69 84 PRO A N 1
ATOM 620 C CA . PRO A 1 84 ? 9.510 -1.401 -13.788 1.00 95.69 84 PRO A CA 1
ATOM 621 C C . PRO A 1 84 ? 9.046 -0.122 -13.085 1.00 95.69 84 PRO A C 1
ATOM 623 O O . PRO A 1 84 ? 8.786 0.901 -13.720 1.00 95.69 84 PRO A O 1
ATOM 626 N N . THR A 1 85 ? 8.936 -0.172 -11.757 1.00 95.44 85 THR A N 1
ATOM 627 C CA . THR A 1 85 ? 8.486 0.974 -10.954 1.00 95.44 85 THR A CA 1
ATOM 628 C C . THR A 1 85 ? 9.408 2.181 -11.156 1.00 95.44 85 THR A C 1
ATOM 630 O O . THR A 1 85 ? 8.957 3.324 -11.138 1.00 95.44 85 THR A O 1
ATOM 633 N N . GLU A 1 86 ? 10.697 1.930 -11.388 1.00 95.94 86 GLU A N 1
ATOM 634 C CA . GLU A 1 86 ? 11.727 2.932 -11.650 1.00 95.94 86 GLU A CA 1
ATOM 635 C C . GLU A 1 86 ? 11.443 3.737 -12.919 1.00 95.94 86 GLU A C 1
ATOM 637 O O . GLU A 1 86 ? 11.674 4.947 -12.927 1.00 95.94 86 GLU A O 1
ATOM 642 N N . ASP A 1 87 ? 10.932 3.086 -13.966 1.00 94.81 87 ASP A N 1
ATOM 643 C CA . ASP A 1 87 ? 10.638 3.730 -15.247 1.00 94.81 87 ASP A CA 1
ATOM 644 C C . ASP A 1 87 ? 9.487 4.725 -15.086 1.00 94.81 87 ASP A C 1
ATOM 646 O O . ASP A 1 87 ? 9.560 5.861 -15.559 1.00 94.81 87 ASP A O 1
ATOM 650 N N . VAL A 1 88 ? 8.452 4.335 -14.336 1.00 92.38 88 VAL A N 1
ATOM 651 C CA . VAL A 1 88 ? 7.311 5.210 -14.044 1.00 92.38 88 VAL A CA 1
ATOM 652 C C . VAL A 1 88 ? 7.730 6.343 -13.112 1.00 92.38 88 VAL A C 1
ATOM 654 O O . VAL A 1 88 ? 7.446 7.499 -13.413 1.00 92.38 88 VAL A O 1
ATOM 657 N N . ALA A 1 89 ? 8.469 6.057 -12.037 1.00 93.56 89 ALA A N 1
ATOM 658 C CA . ALA A 1 89 ? 8.926 7.079 -11.093 1.00 93.56 89 ALA A CA 1
ATOM 659 C C . ALA A 1 89 ? 9.800 8.156 -11.762 1.00 93.56 89 ALA A C 1
ATOM 661 O O . ALA A 1 89 ? 9.616 9.346 -11.509 1.00 93.56 89 ALA A O 1
ATOM 662 N N . LYS A 1 90 ? 10.719 7.759 -12.654 1.00 92.69 90 LYS A N 1
ATOM 663 C CA . LYS A 1 90 ? 11.611 8.683 -13.380 1.00 92.69 90 LYS A CA 1
ATOM 664 C C . LYS A 1 90 ? 10.922 9.445 -14.511 1.00 92.69 90 LYS A C 1
ATOM 666 O O . LYS A 1 90 ? 11.461 10.454 -14.972 1.00 92.69 90 LYS A O 1
ATOM 671 N N . SER A 1 91 ? 9.756 8.990 -14.964 1.00 88.19 91 SER A N 1
ATOM 672 C CA . SER A 1 91 ? 8.987 9.702 -15.984 1.00 88.19 91 SER A CA 1
ATOM 673 C C . SER A 1 91 ? 8.549 11.092 -15.492 1.00 88.19 91 SER A C 1
ATOM 675 O O . SER A 1 91 ? 8.630 11.409 -14.303 1.00 88.19 91 SER A O 1
ATOM 677 N N . ASN A 1 92 ? 8.138 11.959 -16.423 1.00 85.38 92 ASN A N 1
ATOM 678 C CA . ASN A 1 92 ? 7.701 13.328 -16.122 1.00 85.38 92 ASN A CA 1
ATOM 679 C C . ASN A 1 92 ? 8.706 14.129 -15.257 1.00 85.38 92 ASN A C 1
ATOM 681 O O . ASN A 1 92 ? 8.332 14.800 -14.297 1.00 85.38 92 ASN A O 1
ATOM 685 N N . GLY A 1 93 ? 10.007 14.005 -15.552 1.00 84.75 93 GLY A N 1
ATOM 686 C CA . GLY A 1 93 ? 11.062 14.703 -14.808 1.00 84.75 93 GLY A CA 1
ATOM 687 C C . GLY A 1 93 ? 11.233 14.224 -13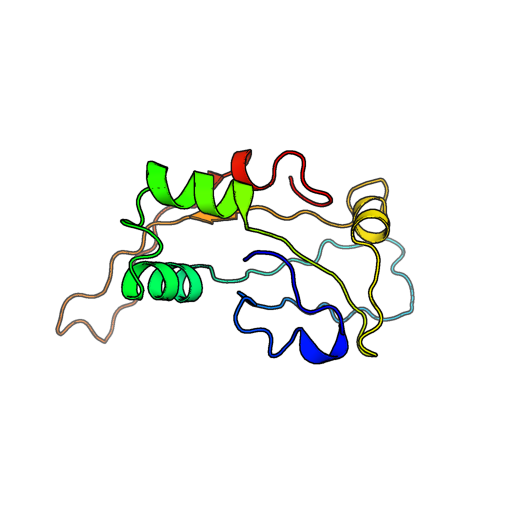.361 1.00 84.75 93 GLY A C 1
ATOM 688 O O . GLY A 1 93 ? 11.571 15.030 -12.496 1.00 84.75 93 GLY A O 1
ATOM 689 N N . GLY A 1 94 ? 10.981 12.939 -13.087 1.00 85.31 94 GLY A N 1
ATOM 690 C CA . GLY A 1 94 ? 11.073 12.360 -11.741 1.00 85.31 94 GLY A CA 1
ATOM 691 C C . GLY A 1 94 ? 9.810 12.517 -10.892 1.00 85.31 94 GLY A C 1
ATOM 692 O O . GLY A 1 94 ? 9.876 12.365 -9.677 1.00 85.31 94 GLY A O 1
ATOM 693 N N . LYS A 1 95 ? 8.678 12.853 -11.518 1.00 86.44 95 LYS A N 1
ATOM 694 C CA . LYS A 1 95 ? 7.379 13.083 -10.861 1.00 86.44 95 LYS A CA 1
ATOM 695 C C . LYS A 1 95 ? 6.277 12.191 -11.431 1.00 86.44 95 LYS A C 1
ATOM 697 O O . LYS A 1 95 ? 5.106 12.561 -11.431 1.00 86.44 95 LYS A O 1
ATOM 702 N N . GLY A 1 96 ? 6.655 11.054 -12.006 1.00 89.88 96 GLY A N 1
ATOM 703 C CA . GLY A 1 96 ? 5.705 10.148 -12.645 1.00 89.88 96 GLY A CA 1
ATOM 704 C C . GLY A 1 96 ? 4.985 9.212 -11.676 1.00 89.88 96 GLY A C 1
ATOM 705 O O . GLY A 1 96 ? 3.925 8.692 -12.014 1.00 89.88 96 GLY A O 1
ATOM 706 N N . LEU A 1 97 ? 5.531 9.014 -10.473 1.00 92.94 97 LEU A N 1
ATOM 707 C CA . LEU A 1 97 ? 4.892 8.253 -9.403 1.00 92.94 97 LEU A CA 1
ATOM 708 C C . LEU A 1 97 ? 5.262 8.834 -8.045 1.0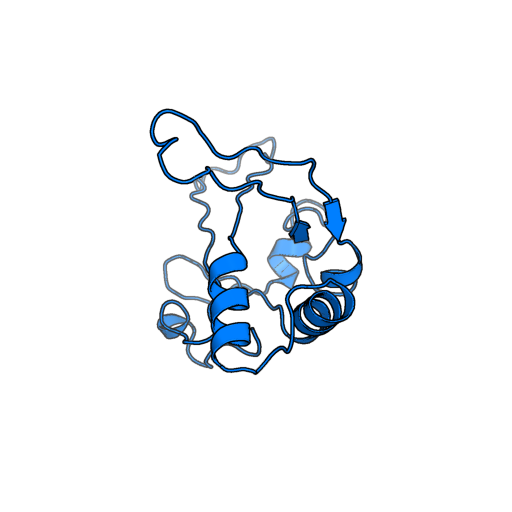0 92.94 97 LEU A C 1
ATOM 710 O O . LEU A 1 97 ? 6.442 8.999 -7.745 1.00 92.94 97 LEU A O 1
ATOM 714 N N . GLU A 1 98 ? 4.245 9.059 -7.222 1.00 93.38 98 GLU A N 1
ATOM 715 C CA . GLU A 1 98 ? 4.399 9.488 -5.842 1.00 93.38 98 GLU A CA 1
ATOM 716 C C . GLU A 1 98 ? 3.415 8.712 -4.967 1.00 93.38 98 GLU A C 1
ATOM 718 O O . GLU A 1 98 ? 2.201 8.770 -5.166 1.00 93.38 98 GLU A O 1
ATOM 723 N N . ILE A 1 99 ? 3.947 7.953 -4.015 1.00 95.25 99 ILE A N 1
ATOM 724 C CA . ILE A 1 99 ? 3.175 7.189 -3.042 1.00 95.25 99 ILE A CA 1
ATOM 725 C C . ILE A 1 99 ? 3.461 7.769 -1.670 1.00 95.25 99 ILE A C 1
ATOM 727 O O . ILE A 1 99 ? 4.614 7.848 -1.243 1.00 95.25 99 ILE A O 1
ATOM 731 N N . ARG A 1 100 ? 2.383 8.143 -0.983 1.00 95.38 100 ARG A N 1
ATOM 732 C CA . ARG A 1 100 ? 2.391 8.619 0.397 1.00 95.38 100 ARG A CA 1
ATOM 733 C C . ARG A 1 100 ? 1.486 7.748 1.244 1.00 95.38 100 ARG A C 1
ATOM 735 O O . ARG A 1 100 ? 0.528 7.165 0.739 1.00 95.38 100 ARG A O 1
ATOM 742 N N . ILE A 1 101 ? 1.780 7.695 2.536 1.00 96.56 101 ILE A N 1
ATOM 743 C CA . ILE A 1 101 ? 0.926 7.040 3.522 1.00 96.56 101 ILE A CA 1
ATOM 744 C C . ILE A 1 101 ? 0.358 8.113 4.425 1.00 96.56 101 ILE A C 1
ATOM 746 O O . ILE A 1 101 ? 1.087 8.986 4.888 1.00 96.56 101 ILE A O 1
ATOM 750 N N . ALA A 1 102 ? -0.946 8.043 4.648 1.00 95.12 102 ALA A N 1
ATOM 751 C CA . ALA A 1 102 ? -1.658 8.964 5.504 1.00 95.12 102 ALA A CA 1
ATOM 752 C C . ALA A 1 102 ? -2.555 8.188 6.461 1.00 95.12 102 ALA A C 1
ATOM 754 O O . ALA A 1 102 ? -3.050 7.102 6.136 1.00 95.12 102 ALA A O 1
ATOM 755 N N . LYS A 1 103 ? -2.778 8.764 7.632 1.00 94.44 103 LYS A N 1
ATOM 756 C CA . LYS A 1 103 ? -3.753 8.310 8.618 1.00 94.44 103 LYS A CA 1
ATOM 757 C C . LYS A 1 103 ? -4.676 9.465 8.937 1.00 94.44 103 LYS A C 1
ATOM 759 O O . LYS A 1 103 ? -4.286 10.622 8.882 1.00 94.44 103 LYS A O 1
ATOM 764 N N . ARG A 1 104 ? -5.904 9.127 9.286 1.00 93.19 104 ARG A N 1
ATOM 765 C CA . ARG A 1 104 ? -6.819 10.038 9.955 1.00 93.19 104 ARG A CA 1
ATOM 766 C C . ARG A 1 104 ? -7.595 9.252 10.985 1.00 93.19 104 ARG A C 1
ATOM 768 O O . ARG A 1 104 ? -7.906 8.077 10.761 1.00 93.19 104 ARG A O 1
ATOM 775 N N . ASP A 1 105 ? -7.932 9.910 12.077 1.00 91.19 105 ASP A N 1
ATOM 776 C CA . ASP A 1 105 ? -8.813 9.318 13.066 1.00 91.19 105 ASP A CA 1
ATOM 777 C C . ASP A 1 105 ? -10.254 9.332 12.557 1.00 91.19 105 ASP A C 1
ATOM 779 O O . ASP A 1 105 ? -10.691 10.248 11.853 1.00 91.19 105 ASP A O 1
ATOM 783 N N . VAL A 1 106 ? -10.998 8.285 12.902 1.00 90.50 106 VAL A N 1
ATOM 784 C CA . VAL A 1 106 ? -12.418 8.161 12.578 1.00 90.50 106 VAL A CA 1
ATOM 785 C C . VAL A 1 106 ? -13.166 7.943 13.876 1.00 90.50 106 VAL A C 1
ATOM 787 O O . VAL A 1 106 ? -12.930 6.951 14.564 1.00 90.50 106 VAL A O 1
ATOM 790 N N . GLN A 1 107 ? -14.079 8.853 14.197 1.00 90.12 107 GLN A N 1
ATOM 791 C CA . GLN A 1 107 ? -15.018 8.657 15.290 1.00 90.12 107 GLN A CA 1
ATOM 792 C C . GLN A 1 107 ? -16.225 7.878 14.762 1.00 90.12 107 GLN A C 1
ATOM 794 O O . GLN A 1 107 ? -16.951 8.387 13.898 1.00 90.12 107 GLN A O 1
ATOM 799 N N . PRO A 1 108 ? -16.428 6.630 15.222 1.00 88.06 108 PRO A N 1
ATOM 800 C CA . PRO A 1 108 ? -17.545 5.817 14.778 1.00 88.06 108 PRO A CA 1
ATOM 801 C C . PRO A 1 108 ? -18.870 6.377 15.303 1.00 88.06 108 PRO A C 1
ATOM 803 O O . PRO A 1 108 ? -18.920 7.084 16.309 1.00 88.06 108 PRO A O 1
ATOM 806 N N . LEU A 1 109 ? -19.958 6.001 14.634 1.00 90.44 109 LEU A N 1
ATOM 807 C CA . LEU A 1 109 ? -21.308 6.310 15.093 1.00 90.44 109 LEU A CA 1
ATOM 808 C C . LEU A 1 109 ? -21.604 5.586 16.407 1.00 90.44 109 LEU A C 1
ATOM 810 O O . LEU A 1 109 ? -21.195 4.438 16.614 1.00 90.44 109 LEU A O 1
ATOM 814 N N . THR A 1 110 ? -22.360 6.243 17.283 1.00 87.62 110 THR A N 1
ATOM 815 C CA . THR A 1 110 ? -22.882 5.584 18.480 1.00 87.62 110 THR A CA 1
ATOM 816 C C . THR A 1 110 ? -24.075 4.698 18.119 1.00 87.62 110 THR A C 1
ATOM 818 O O . THR A 1 110 ? -24.755 4.885 17.109 1.00 87.62 110 THR A O 1
ATOM 821 N N . LYS A 1 111 ? -24.332 3.667 18.928 1.00 86.00 111 LYS A N 1
ATOM 822 C CA . LYS A 1 111 ? -25.446 2.748 18.676 1.00 86.00 111 LYS A CA 1
ATOM 823 C C . LYS A 1 111 ? -26.776 3.514 18.698 1.00 86.00 111 LYS A C 1
ATOM 825 O O . LYS A 1 111 ? -27.124 4.090 19.721 1.00 86.00 111 LYS A O 1
ATOM 830 N N . GLY A 1 112 ? -27.535 3.430 17.606 1.00 86.12 112 GLY A N 1
ATOM 831 C CA . GLY A 1 112 ? -28.816 4.129 17.441 1.00 86.12 112 GLY A CA 1
ATOM 832 C C . GLY A 1 112 ? -28.728 5.405 16.601 1.00 86.12 112 GLY A C 1
ATOM 833 O O . GLY A 1 112 ? -29.766 5.968 16.279 1.00 86.12 112 GLY A O 1
ATOM 834 N N . ASP A 1 113 ? -27.523 5.810 16.198 1.00 87.19 113 ASP A N 1
ATOM 835 C CA . ASP A 1 113 ? -27.272 7.024 15.423 1.00 87.19 113 ASP A CA 1
ATOM 836 C C . ASP A 1 113 ? -27.032 6.717 13.932 1.00 87.19 113 ASP A C 1
ATOM 838 O O . ASP A 1 113 ? -25.961 6.967 13.388 1.00 87.19 113 ASP A O 1
ATOM 842 N N . LEU A 1 114 ? -28.004 6.062 13.285 1.00 84.00 114 LEU A N 1
ATOM 843 C CA . LEU A 1 114 ? -27.861 5.556 11.907 1.00 84.00 114 LEU A CA 1
ATOM 844 C C . LEU A 1 114 ? -28.074 6.623 10.821 1.00 84.00 114 LEU A C 1
ATOM 846 O O . LEU A 1 114 ? -27.730 6.378 9.667 1.00 84.00 114 LEU A O 1
ATOM 850 N N . ASP A 1 115 ? -28.618 7.784 11.187 1.00 91.19 115 ASP A N 1
ATOM 851 C CA . ASP A 1 115 ? -28.918 8.879 10.255 1.00 91.19 115 ASP A CA 1
ATOM 852 C C . ASP A 1 115 ? -27.738 9.854 10.076 1.00 91.19 115 ASP A C 1
ATOM 854 O O . ASP A 1 115 ? -27.823 10.803 9.295 1.00 91.19 115 ASP A O 1
ATOM 858 N N . ASN A 1 116 ? -26.627 9.627 10.783 1.00 87.81 116 ASN A N 1
ATOM 859 C CA . ASN A 1 116 ? -25.431 10.462 10.741 1.00 87.81 116 ASN A CA 1
ATOM 860 C C . ASN A 1 116 ? -24.248 9.752 10.069 1.00 87.81 116 ASN A C 1
ATOM 862 O O . ASN A 1 116 ? -24.220 8.534 9.905 1.00 87.81 116 ASN A O 1
ATOM 866 N N . PHE A 1 117 ? -23.236 10.534 9.684 1.00 90.00 117 PHE A N 1
ATOM 867 C CA . PHE A 1 117 ? -21.968 10.022 9.161 1.00 90.00 117 PHE A CA 1
ATOM 868 C C . PHE A 1 117 ? -20.883 10.012 10.248 1.00 90.00 117 PHE A C 1
ATOM 870 O O . PHE A 1 117 ? -20.919 10.853 11.150 1.00 90.00 117 PHE A O 1
ATOM 877 N N . PRO A 1 118 ? -19.888 9.107 10.161 1.00 90.56 118 PRO A N 1
ATOM 878 C CA . PRO A 1 118 ? -18.704 9.168 11.011 1.00 90.56 118 PRO A CA 1
ATOM 879 C C . PRO A 1 118 ? -18.016 10.530 10.912 1.00 90.56 118 PRO A C 1
ATOM 881 O O . PRO A 1 118 ? -17.976 11.138 9.838 1.00 90.56 118 PRO A O 1
ATOM 884 N N . GLN A 1 119 ? -17.431 10.984 12.017 1.00 92.06 119 GLN A N 1
ATOM 885 C CA . GLN A 1 119 ? -16.599 12.184 11.996 1.00 92.06 119 GLN A CA 1
ATOM 886 C C . GLN A 1 119 ? -15.160 11.793 11.677 1.00 92.06 119 GLN A C 1
ATOM 888 O O . GLN A 1 119 ? -14.622 10.835 12.234 1.00 92.06 119 GLN A O 1
ATOM 893 N N . PHE A 1 120 ? -14.542 12.545 10.776 1.00 91.56 120 PHE A N 1
ATOM 894 C CA . PHE A 1 120 ? -13.174 12.322 10.334 1.00 91.56 120 PHE A CA 1
ATOM 895 C C . PHE A 1 120 ? -12.284 13.427 10.888 1.00 91.56 120 PHE A C 1
ATOM 897 O O . PHE A 1 120 ? -12.623 14.604 10.774 1.00 91.56 120 PHE A O 1
ATOM 904 N N . GLY A 1 121 ? -11.165 13.037 11.490 1.00 91.94 121 GLY A N 1
ATOM 905 C CA . GLY A 1 121 ? -10.104 13.962 11.862 1.00 91.94 121 GLY A CA 1
ATOM 906 C C . GLY A 1 121 ? -9.288 14.421 10.654 1.00 91.94 121 GLY A C 1
ATOM 907 O O . GLY A 1 121 ? -9.513 13.994 9.517 1.00 91.94 121 GLY A O 1
ATOM 908 N N . GLU A 1 122 ? -8.307 15.273 10.935 1.00 93.81 122 GLU A N 1
ATOM 909 C CA . GLU A 1 122 ? -7.326 15.726 9.951 1.00 93.81 122 GLU A CA 1
ATOM 910 C C . GLU A 1 122 ? -6.426 14.583 9.471 1.00 93.81 122 GLU A C 1
ATOM 912 O O . GLU A 1 122 ? -6.220 13.580 10.161 1.00 93.81 122 GLU A O 1
ATOM 917 N N . TRP A 1 123 ? -5.873 14.758 8.272 1.00 92.88 123 TRP A N 1
ATOM 918 C CA . TRP A 1 123 ? -4.881 13.842 7.730 1.00 92.88 123 TRP A CA 1
ATOM 919 C C . TRP A 1 123 ? -3.504 14.096 8.342 1.00 92.88 123 TRP A C 1
ATOM 921 O O . TRP A 1 123 ? -2.960 15.196 8.266 1.00 92.88 123 TRP A O 1
ATOM 931 N N . GLU A 1 124 ? -2.908 13.037 8.869 1.00 94.50 124 GLU A N 1
ATOM 932 C CA . GLU A 1 124 ? -1.510 12.964 9.263 1.00 94.50 124 GLU A CA 1
ATOM 933 C C . GLU A 1 124 ? -0.725 12.193 8.197 1.00 94.50 124 GLU A C 1
ATOM 935 O O . GLU A 1 124 ? -1.063 11.056 7.858 1.00 94.50 124 GLU A O 1
ATOM 940 N N . MET A 1 125 ? 0.323 12.815 7.653 1.00 94.62 125 MET A N 1
ATOM 941 C CA . MET A 1 125 ? 1.169 12.223 6.615 1.00 94.62 125 MET A CA 1
ATOM 942 C C . MET A 1 125 ? 2.391 11.534 7.230 1.00 94.62 125 MET A C 1
ATOM 944 O O . MET A 1 125 ? 3.116 12.134 8.021 1.00 94.62 125 MET A O 1
ATOM 948 N N . TYR A 1 126 ? 2.673 10.302 6.804 1.00 94.12 126 TYR A N 1
ATOM 949 C CA . TYR A 1 126 ? 3.860 9.547 7.202 1.00 94.12 126 TYR A CA 1
ATOM 950 C C . TYR A 1 126 ? 4.904 9.505 6.088 1.00 94.12 126 TYR A C 1
ATOM 952 O O . TYR A 1 126 ? 4.932 8.581 5.270 1.00 94.12 126 TYR A O 1
ATOM 960 N N . ASP A 1 127 ? 5.836 10.453 6.114 1.00 86.69 127 ASP A N 1
ATOM 961 C CA . ASP A 1 127 ? 6.932 10.501 5.137 1.00 86.69 127 ASP A CA 1
ATOM 962 C C . ASP A 1 127 ? 7.927 9.339 5.322 1.00 86.69 127 ASP A C 1
ATOM 964 O O . ASP A 1 127 ? 8.539 8.841 4.380 1.00 86.69 127 ASP A O 1
ATOM 968 N N . SER A 1 128 ? 8.097 8.859 6.556 1.00 91.06 128 SER A N 1
ATOM 969 C CA . SER A 1 128 ? 9.116 7.856 6.892 1.00 91.06 128 SER A CA 1
ATOM 970 C C . SER A 1 128 ? 8.840 6.462 6.320 1.00 91.06 128 SER A C 1
ATOM 972 O O . SER A 1 128 ? 9.779 5.678 6.173 1.00 91.06 128 SER A O 1
ATOM 974 N N . ILE A 1 129 ? 7.586 6.139 5.990 1.00 95.69 129 ILE A N 1
ATOM 975 C CA . ILE A 1 129 ? 7.191 4.797 5.534 1.00 95.69 129 ILE A CA 1
ATOM 976 C C . ILE A 1 129 ? 7.643 4.537 4.096 1.00 95.69 129 ILE A C 1
ATOM 978 O O . ILE A 1 129 ? 8.056 3.424 3.753 1.00 95.69 129 ILE A O 1
ATOM 982 N N . THR A 1 130 ? 7.559 5.555 3.245 1.00 95.38 130 THR A N 1
ATOM 983 C CA . THR A 1 130 ? 7.867 5.463 1.812 1.00 95.38 130 THR A CA 1
ATOM 984 C C . THR A 1 130 ? 9.278 5.920 1.482 1.00 95.38 130 THR A C 1
ATOM 986 O O . THR A 1 130 ? 9.796 5.559 0.423 1.00 95.38 130 THR A O 1
ATOM 989 N N . LYS A 1 131 ? 9.926 6.641 2.403 1.00 93.38 131 LYS A N 1
ATOM 990 C CA . LYS A 1 131 ? 11.276 7.171 2.232 1.00 93.38 131 LYS A CA 1
ATOM 991 C C . LYS A 1 131 ? 12.270 6.100 1.778 1.00 93.38 131 LYS A C 1
ATOM 993 O O . LYS A 1 131 ? 12.436 5.056 2.408 1.00 93.38 131 LYS A O 1
ATOM 998 N N . GLY A 1 132 ? 12.972 6.392 0.684 1.00 91.06 132 GLY A N 1
ATOM 999 C CA . GLY A 1 132 ? 13.991 5.509 0.106 1.00 91.06 132 GLY A CA 1
ATOM 1000 C C . GLY A 1 132 ? 13.441 4.358 -0.745 1.00 91.06 132 GLY A C 1
ATOM 1001 O O . GLY A 1 132 ? 14.231 3.577 -1.275 1.00 91.06 132 GLY A O 1
ATOM 1002 N N . LYS A 1 133 ? 12.117 4.248 -0.916 1.00 93.94 133 LYS A N 1
ATOM 1003 C CA . LYS A 1 133 ? 11.489 3.305 -1.853 1.00 93.94 133 LYS A CA 1
ATOM 1004 C C . LYS A 1 133 ? 11.245 3.988 -3.197 1.00 93.94 133 LYS A C 1
ATOM 1006 O O . LYS A 1 133 ? 10.903 5.163 -3.260 1.00 93.94 133 LYS A O 1
ATOM 1011 N N . VAL A 1 134 ? 11.390 3.242 -4.289 1.00 94.56 134 VAL A N 1
ATOM 1012 C CA . VAL A 1 134 ? 11.185 3.765 -5.649 1.00 94.56 134 VAL A CA 1
ATOM 1013 C C . VAL A 1 134 ? 9.736 4.216 -5.838 1.00 94.56 134 VAL A C 1
ATOM 1015 O O . VAL A 1 134 ? 8.830 3.395 -5.735 1.00 94.56 134 VAL A O 1
ATOM 1018 N N . GLY A 1 135 ? 9.522 5.499 -6.144 1.00 91.50 135 GLY A N 1
ATOM 1019 C CA . GLY A 1 135 ? 8.187 6.100 -6.261 1.00 91.50 135 GLY A CA 1
ATOM 1020 C C . GLY A 1 135 ? 7.536 6.461 -4.92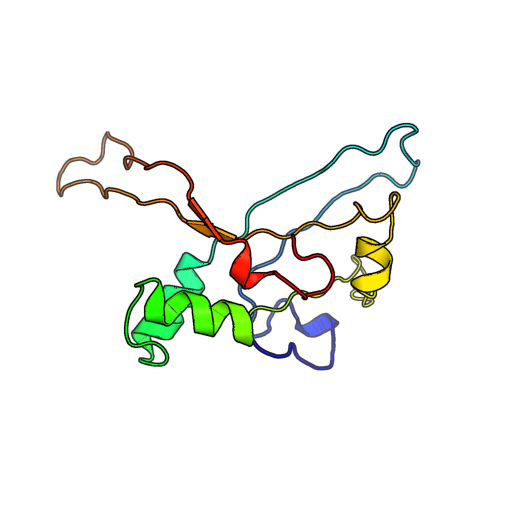3 1.00 91.50 135 GLY A C 1
ATOM 1021 O O . GLY A 1 135 ? 6.373 6.845 -4.903 1.00 91.50 135 GLY A O 1
ATOM 1022 N N . GLY A 1 136 ? 8.258 6.318 -3.810 1.00 92.44 136 GLY A N 1
ATOM 1023 C CA . GLY A 1 136 ? 7.867 6.897 -2.530 1.00 92.44 136 GLY A CA 1
ATOM 1024 C C . GLY A 1 136 ? 8.172 8.393 -2.486 1.00 92.44 136 GLY A C 1
ATOM 1025 O O . GLY A 1 136 ? 9.107 8.838 -3.156 1.00 92.44 136 GLY A O 1
ATOM 1026 N N . TYR A 1 137 ? 7.385 9.136 -1.707 1.00 84.75 137 TYR A N 1
ATOM 1027 C CA . TYR A 1 137 ? 7.680 10.530 -1.354 1.00 84.75 137 TYR A CA 1
ATOM 1028 C C . TYR A 1 137 ? 8.854 10.626 -0.371 1.00 84.75 137 TYR A C 1
ATOM 1030 O O . TYR A 1 137 ? 8.971 9.714 0.489 1.00 84.75 137 TYR A O 1
#